Protein AF-A0A6I9MWB8-F1 (afdb_monomer)

Radius of gyration: 14.31 Å; Cα contacts (8 Å, |Δi|>4): 114; chains: 1; bounding box: 35×24×40 Å

InterPro domains:
  IPR008942 ENTH/VHS [G3DSA:1.25.40.90] (1-118)
  IPR008942 ENTH/VHS [SSF48464] (6-118)
  IPR013809 ENTH domain [PF01417] (17-118)
  IPR013809 ENTH domain [PS50942] (12-118)
  IPR013809 ENTH domain [SM00273] (18-118)

Secondary structure (DSSP, 8-state):
--HHHHHHHHHHHHTT--HHHHHHHHHT-SSSSPPPHHHHHHHHHHTTSHHHHHHHHHHHHHHHT-TT-HHHHHHHHHHHHHHHHHS-HHHHHHHHHTHHHHHHGGG---B-TTS-B-

Structure (mmCIF, N/CA/C/O backbone):
data_AF-A0A6I9MWB8-F1
#
_entry.id   AF-A0A6I9MWB8-F1
#
loop_
_atom_site.group_PDB
_atom_site.id
_atom_site.type_symbol
_atom_site.label_atom_id
_atom_site.label_alt_id
_atom_site.label_comp_id
_atom_site.label_asym_id
_atom_site.label_entity_id
_atom_site.label_seq_id
_atom_site.pdbx_PDB_ins_code
_atom_site.Cartn_x
_atom_site.Cartn_y
_atom_site.Cartn_z
_atom_site.occupancy
_atom_site.B_iso_or_equiv
_atom_site.auth_seq_id
_atom_site.auth_comp_id
_atom_site.auth_asym_id
_atom_site.auth_atom_id
_atom_site.pdbx_PDB_model_num
ATOM 1 N N . MET A 1 1 ? 17.019 14.849 11.791 1.00 54.00 1 MET A N 1
ATOM 2 C CA . MET A 1 1 ? 16.486 13.480 11.592 1.00 54.00 1 MET A CA 1
ATOM 3 C C . MET A 1 1 ? 15.901 12.997 12.908 1.00 54.00 1 MET A C 1
ATOM 5 O O . MET A 1 1 ? 16.543 13.184 13.934 1.00 54.00 1 MET A O 1
ATOM 9 N N . THR A 1 2 ? 14.685 12.451 12.921 1.00 70.56 2 THR A N 1
ATOM 10 C CA . THR A 1 2 ? 14.060 11.959 14.162 1.00 70.56 2 THR A CA 1
ATOM 11 C C . THR A 1 2 ? 14.627 10.584 14.551 1.00 70.56 2 THR A C 1
ATOM 13 O O . THR A 1 2 ? 15.087 9.826 13.696 1.00 70.56 2 THR A O 1
ATOM 16 N N . SER A 1 3 ? 14.568 10.220 15.837 1.00 77.81 3 SER A N 1
ATOM 17 C CA . SER A 1 3 ? 14.992 8.890 16.329 1.00 77.81 3 SER A CA 1
ATOM 18 C C . SER A 1 3 ? 14.256 7.731 15.625 1.00 77.81 3 SER A C 1
ATOM 20 O O . SER A 1 3 ? 14.835 6.671 15.377 1.00 77.81 3 SER A O 1
ATOM 22 N N . SER A 1 4 ? 12.997 7.946 15.214 1.00 78.56 4 SER A N 1
ATOM 23 C CA . SER A 1 4 ? 12.213 6.977 14.436 1.00 78.56 4 SER A CA 1
ATOM 24 C C . SER A 1 4 ? 12.787 6.727 13.035 1.00 78.56 4 SER A C 1
ATOM 26 O O . SER A 1 4 ? 12.832 5.573 12.602 1.00 78.56 4 SER A O 1
ATOM 28 N N . MET A 1 5 ? 13.276 7.766 12.346 1.00 81.06 5 MET A N 1
ATOM 29 C CA . MET A 1 5 ? 13.909 7.634 11.025 1.00 81.06 5 MET A CA 1
ATOM 30 C C . MET A 1 5 ? 15.199 6.810 11.103 1.00 81.06 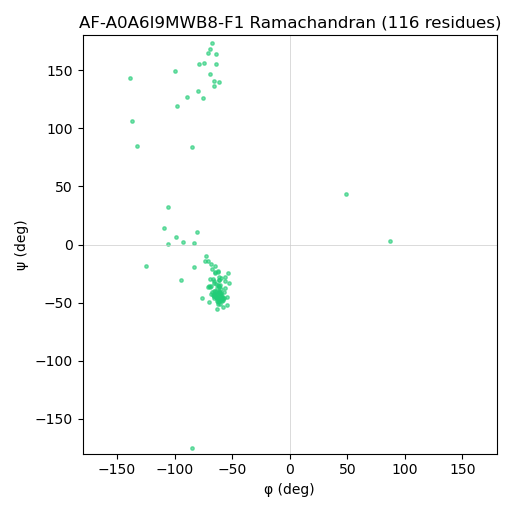5 MET A C 1
ATOM 32 O O . MET A 1 5 ? 15.378 5.889 10.311 1.00 81.06 5 MET A O 1
ATOM 36 N N . LEU A 1 6 ? 16.050 7.074 12.101 1.00 80.75 6 LEU A N 1
ATOM 37 C CA . LEU A 1 6 ? 17.297 6.328 12.325 1.00 80.75 6 LEU A CA 1
ATOM 38 C C . LEU A 1 6 ? 17.046 4.841 12.605 1.00 80.75 6 LEU A C 1
ATOM 40 O O . LEU A 1 6 ? 17.664 3.976 11.985 1.00 80.75 6 LEU A O 1
ATOM 44 N N . ARG A 1 7 ? 16.090 4.519 13.488 1.00 83.31 7 ARG A N 1
ATOM 45 C CA . ARG A 1 7 ? 15.700 3.121 13.753 1.00 83.31 7 ARG A CA 1
ATOM 46 C C . ARG A 1 7 ? 15.181 2.421 12.495 1.00 83.31 7 ARG A C 1
ATOM 48 O O . ARG A 1 7 ? 15.463 1.241 12.295 1.00 83.31 7 ARG A O 1
ATOM 55 N N . ARG A 1 8 ? 14.430 3.131 11.644 1.00 84.75 8 ARG A N 1
ATOM 56 C CA . ARG A 1 8 ? 13.934 2.594 10.369 1.00 84.75 8 ARG A CA 1
ATOM 57 C C . ARG A 1 8 ? 15.079 2.301 9.401 1.00 84.75 8 ARG A C 1
ATOM 59 O O . ARG A 1 8 ? 15.101 1.202 8.858 1.00 84.75 8 ARG A O 1
ATOM 66 N N . GLN A 1 9 ? 16.031 3.219 9.238 1.00 82.50 9 GLN A N 1
ATOM 67 C CA . GLN A 1 9 ? 17.205 3.013 8.381 1.00 82.50 9 GLN A CA 1
ATOM 68 C C . GLN A 1 9 ? 18.039 1.808 8.833 1.00 82.50 9 GLN A C 1
ATOM 70 O O . GLN A 1 9 ? 18.343 0.940 8.020 1.00 82.50 9 GLN A O 1
ATOM 75 N N . LEU A 1 10 ? 18.305 1.680 10.138 1.00 81.62 10 LEU A N 1
ATOM 76 C CA . LEU A 1 10 ? 18.984 0.505 10.698 1.00 81.62 10 LEU A CA 1
ATOM 77 C C . LEU A 1 10 ? 18.220 -0.793 10.413 1.00 81.62 10 LEU A C 1
ATOM 79 O O . LEU A 1 10 ? 18.808 -1.773 9.964 1.00 81.62 10 LEU A O 1
ATOM 83 N N . LYS A 1 11 ? 16.896 -0.801 10.621 1.00 79.00 11 LYS A N 1
ATOM 84 C CA . LYS A 1 11 ? 16.060 -1.971 10.318 1.00 79.00 11 LYS A CA 1
ATOM 85 C C . LYS A 1 11 ? 16.088 -2.320 8.831 1.00 79.00 11 LYS A C 1
ATOM 87 O O . LYS A 1 11 ? 16.036 -3.498 8.501 1.00 79.00 11 LYS A O 1
ATOM 92 N N . ASN A 1 12 ? 16.165 -1.326 7.950 1.00 80.50 12 ASN A N 1
ATOM 93 C CA . ASN A 1 12 ? 16.231 -1.572 6.516 1.00 80.50 12 ASN A CA 1
ATOM 94 C C . ASN A 1 12 ? 17.533 -2.268 6.113 1.00 80.50 12 ASN A C 1
ATOM 96 O O . ASN A 1 12 ? 17.477 -3.242 5.370 1.00 80.50 12 ASN A O 1
ATOM 100 N N . LEU A 1 13 ? 18.662 -1.827 6.673 1.00 77.12 13 LEU A N 1
ATOM 101 C CA . LEU A 1 13 ? 19.965 -2.456 6.456 1.00 77.12 13 LEU A CA 1
ATOM 102 C C . LEU A 1 13 ? 19.997 -3.890 6.992 1.00 77.12 13 LEU A C 1
ATOM 104 O O . LEU A 1 13 ? 20.411 -4.801 6.292 1.00 77.12 13 LEU A O 1
ATOM 108 N N . VAL A 1 14 ? 19.511 -4.111 8.216 1.00 77.75 14 VAL A N 1
ATOM 109 C CA . VAL A 1 14 ? 19.518 -5.447 8.839 1.00 77.75 14 VAL A CA 1
ATOM 110 C C . VAL A 1 14 ? 18.614 -6.435 8.096 1.00 77.75 14 VAL A C 1
ATOM 112 O O . VAL A 1 14 ? 18.909 -7.626 8.060 1.00 77.75 14 VAL A O 1
ATOM 115 N N . GLN A 1 15 ? 17.502 -5.964 7.527 1.00 78.19 15 GLN A N 1
ATOM 116 C CA . GLN A 1 15 ? 16.540 -6.821 6.827 1.00 78.19 15 GLN A CA 1
ATOM 117 C C . GLN A 1 15 ? 16.786 -6.929 5.316 1.00 78.19 15 GLN A C 1
ATOM 119 O O . GLN A 1 15 ? 16.007 -7.612 4.659 1.00 78.19 15 GLN A O 1
ATOM 124 N N . ASN A 1 16 ? 17.843 -6.300 4.781 1.00 87.62 16 ASN A N 1
ATOM 125 C CA . ASN A 1 16 ? 18.181 -6.293 3.352 1.00 87.62 16 ASN A CA 1
ATOM 126 C C . ASN A 1 16 ? 16.988 -5.948 2.443 1.00 87.62 16 ASN A C 1
ATOM 128 O O . ASN A 1 16 ? 16.775 -6.600 1.423 1.00 87.62 16 ASN A O 1
ATOM 132 N N . TYR A 1 17 ? 16.195 -4.939 2.824 1.00 88.38 17 TYR A N 1
ATOM 133 C CA . TYR A 1 17 ? 15.094 -4.485 1.972 1.00 88.38 17 TYR A CA 1
ATOM 134 C C . TYR A 1 17 ? 15.627 -3.875 0.676 1.00 88.38 17 TYR A C 1
ATOM 136 O O . TYR A 1 17 ? 16.611 -3.128 0.702 1.00 88.38 17 TYR A O 1
ATOM 144 N N . SER A 1 18 ? 14.938 -4.147 -0.432 1.00 94.06 18 SER A N 1
ATOM 145 C CA . SER A 1 18 ? 15.230 -3.510 -1.715 1.00 94.06 18 SER A CA 1
ATOM 146 C C . SER A 1 18 ? 14.976 -1.999 -1.657 1.00 94.06 18 SER A C 1
ATOM 148 O O . SER A 1 18 ? 14.282 -1.492 -0.769 1.00 94.06 18 SER A O 1
ATOM 150 N N . GLU A 1 19 ? 15.502 -1.251 -2.627 1.00 94.44 19 GLU A N 1
ATOM 151 C CA . GLU A 1 19 ? 15.234 0.188 -2.722 1.00 94.44 19 GLU A CA 1
ATOM 152 C C . GLU A 1 19 ? 13.726 0.483 -2.821 1.00 94.44 19 GLU A C 1
ATOM 154 O O . GLU A 1 19 ? 13.217 1.388 -2.152 1.00 94.44 19 GLU A O 1
ATOM 159 N N . ALA A 1 20 ? 12.997 -0.324 -3.596 1.00 97.19 20 ALA A N 1
ATOM 160 C CA . ALA A 1 20 ? 11.557 -0.190 -3.765 1.00 97.19 20 ALA A CA 1
ATOM 161 C C . ALA A 1 20 ? 10.816 -0.436 -2.438 1.00 97.19 20 ALA A C 1
ATOM 163 O O . ALA A 1 20 ? 9.971 0.366 -2.029 1.00 97.19 20 ALA A O 1
ATOM 164 N N . GLU A 1 21 ? 11.193 -1.485 -1.700 1.00 97.06 21 GLU A N 1
ATOM 165 C CA . GLU A 1 21 ? 10.644 -1.769 -0.371 1.00 97.06 21 GLU A CA 1
ATOM 166 C C . GLU A 1 21 ? 10.941 -0.647 0.632 1.00 97.06 21 GLU A C 1
ATOM 168 O O . GLU A 1 21 ? 10.071 -0.277 1.429 1.00 97.06 21 GLU A O 1
ATOM 173 N N . VAL A 1 22 ? 12.150 -0.077 0.602 1.00 96.88 22 VAL A N 1
ATOM 174 C CA . VAL A 1 22 ? 12.530 1.058 1.453 1.00 96.88 22 VAL A CA 1
ATOM 175 C C . VAL A 1 22 ? 11.657 2.275 1.154 1.00 96.88 22 VAL A C 1
ATOM 177 O O . VAL A 1 22 ? 11.078 2.831 2.092 1.00 96.88 22 VAL A O 1
ATOM 180 N N . LYS A 1 23 ? 11.486 2.643 -0.121 1.00 98.12 23 LYS A N 1
ATOM 181 C CA . LYS A 1 23 ? 10.651 3.783 -0.531 1.00 98.12 23 LYS A CA 1
ATOM 182 C C . LYS A 1 23 ? 9.195 3.617 -0.082 1.00 98.12 23 LYS A C 1
ATOM 184 O O . LYS A 1 23 ? 8.632 4.548 0.498 1.00 98.12 23 LYS A O 1
ATOM 189 N N . VAL A 1 24 ? 8.603 2.425 -0.226 1.00 98.25 24 VAL A N 1
ATOM 190 C CA . VAL A 1 24 ? 7.243 2.163 0.291 1.00 98.25 24 VAL A CA 1
ATOM 191 C C . VAL A 1 24 ? 7.200 2.293 1.811 1.00 98.25 24 VAL A C 1
ATOM 193 O O . VAL A 1 24 ? 6.318 2.954 2.353 1.00 98.25 24 VAL A O 1
ATOM 196 N N . ARG A 1 25 ? 8.170 1.717 2.533 1.00 97.25 25 ARG A N 1
ATOM 197 C CA . ARG A 1 25 ? 8.208 1.787 4.005 1.00 97.25 25 ARG A CA 1
ATOM 198 C C . ARG A 1 25 ? 8.324 3.213 4.532 1.00 97.25 25 ARG A C 1
ATOM 200 O O . ARG A 1 25 ? 7.852 3.465 5.645 1.00 97.25 25 ARG A O 1
ATOM 207 N N . GLU A 1 26 ? 8.973 4.096 3.782 1.00 96.69 26 GLU A N 1
ATOM 208 C CA . GLU A 1 26 ? 9.080 5.520 4.083 1.00 96.69 26 GLU A CA 1
ATOM 209 C C . GLU A 1 26 ? 7.787 6.275 3.773 1.00 96.69 26 GLU A C 1
ATOM 211 O O . GLU A 1 26 ? 7.320 7.019 4.634 1.00 96.69 26 GLU A O 1
ATOM 216 N N . ALA A 1 27 ? 7.177 6.039 2.609 1.00 98.12 27 ALA A N 1
ATOM 217 C CA . ALA A 1 27 ? 5.898 6.637 2.220 1.00 98.12 27 ALA A CA 1
ATOM 218 C C . ALA A 1 27 ? 4.750 6.232 3.170 1.00 98.12 27 ALA A C 1
ATOM 220 O O . ALA 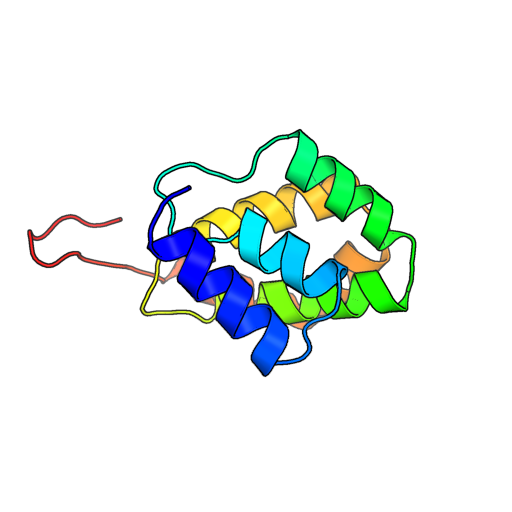A 1 27 ? 3.888 7.042 3.508 1.00 98.12 27 ALA A O 1
ATOM 221 N N . THR A 1 28 ? 4.770 4.995 3.672 1.00 98.12 28 THR A N 1
ATOM 222 C CA . THR A 1 28 ? 3.743 4.436 4.566 1.00 98.12 28 THR A CA 1
ATOM 223 C C . THR A 1 28 ? 4.230 4.327 6.016 1.00 98.12 28 THR A C 1
ATOM 225 O O . THR A 1 28 ? 3.909 3.365 6.721 1.00 98.12 28 THR A O 1
ATOM 228 N N . SER A 1 29 ? 5.091 5.242 6.466 1.00 96.25 29 SER A N 1
ATOM 229 C CA . SER A 1 29 ? 5.601 5.246 7.841 1.00 96.25 29 SER A CA 1
ATOM 230 C C . SER A 1 29 ? 4.518 5.606 8.868 1.00 96.25 29 SER A C 1
ATOM 232 O O . SER A 1 29 ? 3.470 6.142 8.517 1.00 96.25 29 SER A O 1
ATOM 234 N N . ASN A 1 30 ? 4.796 5.411 10.161 1.00 94.56 30 ASN A N 1
ATOM 235 C CA . ASN A 1 30 ? 3.918 5.874 11.244 1.00 94.56 30 ASN A CA 1
ATOM 236 C C . ASN A 1 30 ? 4.083 7.374 11.584 1.00 94.56 30 ASN A C 1
ATOM 238 O O . ASN A 1 30 ? 3.596 7.831 12.614 1.00 94.56 30 ASN A O 1
ATOM 242 N N . ASP A 1 31 ? 4.806 8.144 10.763 1.00 94.44 31 ASP A N 1
ATOM 243 C CA . ASP A 1 31 ? 4.951 9.589 10.973 1.00 94.44 31 ASP A CA 1
ATOM 244 C C . ASP A 1 31 ? 3.574 10.289 10.822 1.00 94.44 31 ASP A C 1
ATOM 246 O O . ASP A 1 31 ? 2.685 9.748 10.159 1.00 94.44 31 ASP A O 1
ATOM 250 N N . PRO A 1 32 ? 3.325 11.466 11.419 1.00 93.50 32 PRO A N 1
ATOM 251 C CA . PRO A 1 32 ? 1.973 12.028 11.449 1.00 93.50 32 PRO A CA 1
ATOM 252 C C . PRO A 1 32 ? 1.476 12.608 10.112 1.00 93.50 32 PRO A C 1
ATOM 254 O O . PRO A 1 32 ? 0.279 12.838 9.973 1.00 93.50 32 PRO A O 1
ATOM 257 N N . TRP A 1 33 ? 2.360 12.822 9.134 1.00 93.12 33 TRP A N 1
ATOM 258 C CA . TRP A 1 33 ? 2.047 13.358 7.800 1.00 93.12 33 TRP A CA 1
AT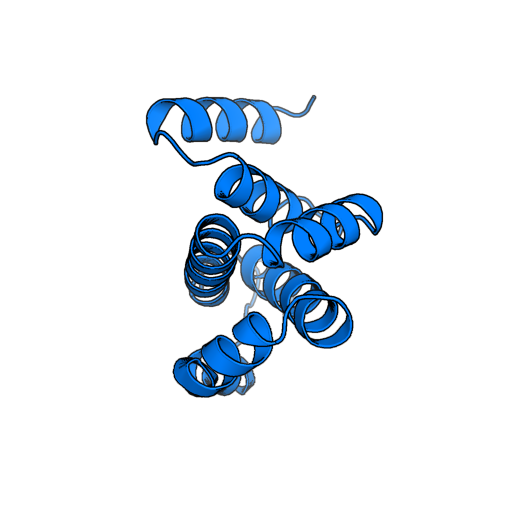OM 259 C C . TRP A 1 33 ? 1.941 12.256 6.737 1.00 93.12 33 TRP A C 1
ATOM 261 O O . TRP A 1 33 ? 2.623 11.238 6.835 1.00 93.12 33 TRP A O 1
ATOM 271 N N . GLY A 1 34 ? 1.111 12.455 5.711 1.00 93.44 34 GLY A N 1
ATOM 272 C CA . GLY A 1 34 ? 0.965 11.522 4.584 1.00 93.44 34 GLY A CA 1
ATOM 273 C C . GLY A 1 34 ? 2.207 11.426 3.678 1.00 93.44 34 GLY A C 1
ATOM 274 O O . GLY A 1 34 ? 3.162 12.186 3.868 1.00 93.44 34 GLY A O 1
ATOM 275 N N . PRO A 1 35 ? 2.214 10.496 2.704 1.00 97.44 35 PRO A N 1
ATOM 276 C CA . PRO A 1 35 ? 3.269 10.434 1.695 1.00 97.44 35 PRO A CA 1
ATOM 277 C C . PRO A 1 35 ? 3.295 11.724 0.866 1.00 97.44 35 PRO A C 1
ATOM 279 O O . PRO A 1 35 ? 2.246 12.272 0.525 1.00 97.44 35 PRO A O 1
ATOM 282 N N . SER A 1 36 ? 4.488 12.223 0.540 1.00 97.81 36 SER A N 1
ATOM 283 C CA . SER A 1 36 ? 4.610 13.405 -0.319 1.00 97.81 36 SER A CA 1
ATOM 284 C C . SER A 1 36 ? 4.303 13.064 -1.779 1.00 97.81 36 SER A C 1
ATOM 286 O O . SER A 1 36 ? 4.481 11.924 -2.213 1.00 97.81 36 SER A O 1
ATOM 288 N N . SER A 1 37 ? 3.902 14.063 -2.572 1.00 97.56 37 SER A N 1
ATOM 289 C CA . SER A 1 37 ? 3.671 13.880 -4.012 1.00 97.56 37 SER A CA 1
ATOM 290 C C . SER A 1 37 ? 4.903 13.325 -4.727 1.00 97.56 37 SER A C 1
ATOM 292 O O . SER A 1 37 ? 4.766 12.461 -5.582 1.00 97.56 37 SER A O 1
ATOM 294 N N . THR A 1 38 ? 6.104 13.758 -4.330 1.00 98.25 38 THR A N 1
ATOM 295 C CA . THR A 1 38 ? 7.368 13.231 -4.864 1.00 98.25 38 THR A CA 1
ATOM 296 C C . THR A 1 38 ? 7.554 11.752 -4.534 1.00 98.25 38 THR A C 1
ATOM 298 O O . THR A 1 38 ? 7.877 10.978 -5.421 1.00 98.25 38 THR A O 1
ATOM 301 N N . GLN A 1 39 ? 7.290 11.326 -3.292 1.00 98.19 39 GLN A N 1
ATOM 302 C CA . GLN A 1 39 ? 7.390 9.906 -2.930 1.00 98.19 39 GLN A CA 1
ATOM 303 C C . GLN A 1 39 ? 6.418 9.037 -3.735 1.00 98.19 39 GLN A C 1
ATOM 305 O O . GLN A 1 39 ? 6.779 7.937 -4.148 1.00 98.19 39 GLN A O 1
ATOM 310 N N . MET A 1 40 ? 5.189 9.515 -3.943 1.00 98.69 40 MET A N 1
ATOM 311 C CA . MET A 1 40 ? 4.189 8.787 -4.725 1.00 98.69 40 MET A CA 1
ATOM 312 C C . MET A 1 40 ? 4.558 8.726 -6.212 1.00 98.69 40 MET A C 1
ATOM 314 O O . MET A 1 40 ? 4.448 7.658 -6.806 1.00 98.69 40 MET A O 1
ATOM 318 N N . ALA A 1 41 ? 5.045 9.831 -6.786 1.00 98.62 41 ALA A N 1
ATOM 319 C CA . ALA A 1 41 ? 5.510 9.885 -8.171 1.00 98.62 41 ALA A CA 1
ATOM 320 C C . ALA A 1 41 ? 6.703 8.943 -8.406 1.00 98.62 41 ALA A C 1
ATOM 322 O O . ALA A 1 41 ? 6.633 8.090 -9.285 1.00 98.62 41 ALA A O 1
ATOM 323 N N . ASP A 1 42 ? 7.729 9.000 -7.550 1.00 98.50 42 ASP A N 1
A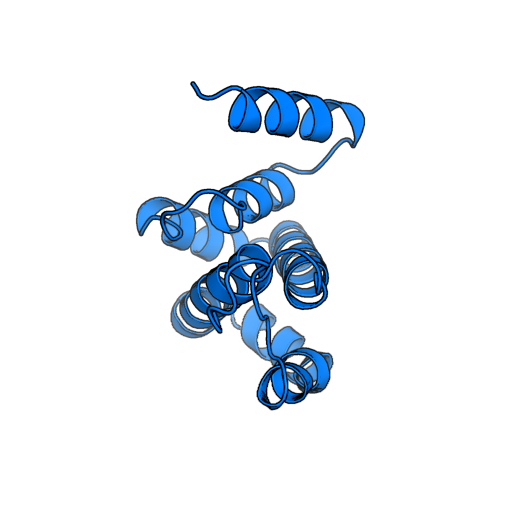TOM 324 C CA . ASP A 1 42 ? 8.883 8.093 -7.609 1.00 98.50 42 ASP A CA 1
ATOM 325 C C . ASP A 1 42 ? 8.454 6.617 -7.582 1.00 98.50 42 ASP A C 1
ATOM 327 O O . ASP A 1 42 ? 8.963 5.786 -8.333 1.00 98.50 42 ASP A O 1
ATOM 331 N N . LEU A 1 43 ? 7.525 6.263 -6.685 1.00 98.75 43 LEU A N 1
ATOM 332 C CA . LEU A 1 43 ? 7.018 4.895 -6.576 1.00 98.75 43 LEU A CA 1
ATOM 333 C C . LEU A 1 43 ? 6.183 4.493 -7.792 1.00 98.75 43 LEU A C 1
ATOM 335 O O . LEU A 1 43 ? 6.270 3.344 -8.213 1.00 98.75 43 LEU A O 1
ATOM 339 N N . SER A 1 44 ? 5.414 5.423 -8.361 1.00 98.75 44 SER A N 1
ATOM 340 C CA . SER A 1 44 ? 4.667 5.221 -9.603 1.00 98.75 44 SER A CA 1
ATOM 341 C C . SER A 1 44 ? 5.601 4.873 -10.754 1.00 98.75 44 SER A C 1
ATOM 343 O O . SER A 1 44 ? 5.386 3.862 -11.421 1.00 98.75 44 SER A O 1
ATOM 345 N N . ASP A 1 45 ? 6.682 5.628 -10.929 1.00 98.56 45 ASP A N 1
ATOM 346 C CA . ASP A 1 45 ? 7.677 5.364 -11.972 1.00 98.56 45 ASP A CA 1
ATOM 347 C C . ASP A 1 45 ? 8.369 4.006 -11.767 1.00 98.56 45 ASP A C 1
ATOM 349 O O . ASP A 1 45 ? 8.597 3.253 -12.717 1.00 98.56 45 ASP A O 1
ATOM 353 N N . LEU A 1 46 ? 8.629 3.619 -10.515 1.00 98.44 46 LEU A N 1
ATOM 354 C CA . LEU A 1 46 ? 9.205 2.308 -10.206 1.00 98.44 46 LEU A CA 1
ATOM 355 C C . LEU A 1 46 ? 8.281 1.133 -10.558 1.00 98.44 46 LEU A C 1
ATOM 357 O O . LEU A 1 46 ? 8.782 0.037 -10.817 1.00 98.44 46 LEU A O 1
ATOM 361 N N . THR A 1 47 ? 6.959 1.326 -10.626 1.00 98.69 47 THR A N 1
ATOM 362 C CA . THR A 1 47 ? 6.032 0.239 -10.998 1.00 98.69 47 THR A CA 1
ATOM 363 C C . THR A 1 47 ? 6.215 -0.260 -12.438 1.00 98.69 47 THR A C 1
ATOM 365 O O . THR A 1 47 ? 5.846 -1.395 -12.751 1.00 98.69 47 THR A O 1
ATOM 368 N N . TYR A 1 48 ? 6.865 0.512 -13.314 1.00 98.06 48 TYR A N 1
ATOM 369 C CA . TYR A 1 48 ? 7.204 0.070 -14.673 1.00 98.06 48 TYR A CA 1
ATOM 370 C C . TYR A 1 48 ? 8.320 -0.994 -14.701 1.00 98.06 48 TYR A C 1
ATOM 372 O O . TYR A 1 48 ? 8.487 -1.707 -15.692 1.00 98.06 48 TYR A O 1
ATOM 380 N N . ASN A 1 49 ? 9.049 -1.190 -13.598 1.00 98.19 49 ASN A N 1
ATOM 381 C CA . ASN A 1 49 ? 9.924 -2.345 -13.422 1.00 98.19 49 ASN A CA 1
ATOM 382 C C . ASN A 1 49 ? 9.148 -3.515 -12.789 1.00 98.19 49 ASN A C 1
ATOM 384 O O . ASN A 1 4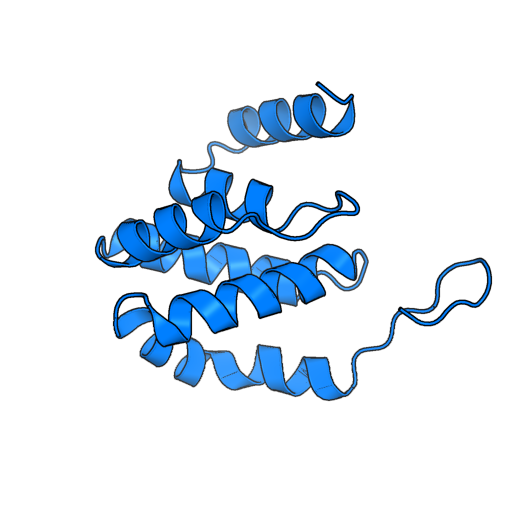9 ? 8.553 -3.372 -11.725 1.00 98.19 49 ASN A O 1
ATOM 388 N N . VAL A 1 50 ? 9.183 -4.699 -13.417 1.00 97.25 50 VAL A N 1
ATOM 389 C CA . VAL A 1 50 ? 8.417 -5.885 -12.967 1.00 97.25 50 VAL A CA 1
ATOM 390 C C . VAL A 1 50 ? 8.746 -6.276 -11.527 1.00 97.25 50 VAL A C 1
ATOM 392 O O . VAL A 1 50 ? 7.845 -6.552 -10.735 1.00 97.25 50 VAL A O 1
ATOM 395 N N . VAL A 1 51 ? 10.036 -6.318 -11.193 1.00 97.81 51 VAL A N 1
ATOM 396 C CA . VAL A 1 51 ? 10.510 -6.773 -9.884 1.00 97.81 51 VAL A CA 1
ATOM 397 C C . VAL A 1 51 ? 10.130 -5.747 -8.822 1.00 97.81 51 VAL A C 1
ATOM 399 O O . VAL A 1 51 ? 9.480 -6.104 -7.842 1.00 97.81 51 VAL A O 1
ATOM 402 N N . ALA A 1 52 ? 10.422 -4.468 -9.071 1.00 98.00 52 ALA A N 1
ATOM 403 C CA . ALA A 1 52 ? 10.072 -3.390 -8.152 1.00 98.00 52 ALA A CA 1
ATOM 404 C C . ALA A 1 52 ? 8.553 -3.283 -7.943 1.00 98.00 52 ALA A C 1
ATOM 406 O O . ALA A 1 52 ? 8.108 -3.116 -6.813 1.00 98.00 52 ALA A O 1
ATOM 407 N N . CYS A 1 53 ? 7.737 -3.448 -8.991 1.00 98.56 53 CYS A N 1
ATOM 408 C CA . CYS A 1 53 ? 6.279 -3.463 -8.866 1.00 98.56 53 CYS A CA 1
ATOM 409 C C . CYS A 1 53 ? 5.809 -4.563 -7.904 1.00 98.56 53 CYS A C 1
ATOM 411 O O . CYS A 1 53 ? 5.024 -4.295 -6.996 1.00 98.56 53 CYS A O 1
ATOM 413 N N . ASN A 1 54 ? 6.315 -5.791 -8.058 1.00 98.12 54 ASN A N 1
ATOM 414 C CA . ASN A 1 54 ? 5.969 -6.905 -7.170 1.00 98.12 54 ASN A CA 1
ATOM 415 C C . ASN A 1 54 ? 6.375 -6.634 -5.715 1.00 98.12 54 ASN A C 1
ATOM 417 O O . ASN A 1 54 ? 5.615 -6.929 -4.790 1.00 98.12 54 ASN A O 1
ATOM 421 N N . GLU A 1 55 ? 7.555 -6.057 -5.504 1.00 98.31 55 GLU A N 1
ATOM 422 C CA . GLU A 1 55 ? 8.057 -5.683 -4.180 1.00 98.31 55 GLU A CA 1
ATOM 423 C C . GLU A 1 55 ? 7.214 -4.570 -3.536 1.00 98.31 55 GLU A C 1
ATOM 425 O O . GLU A 1 55 ? 6.816 -4.690 -2.372 1.00 98.31 55 GLU A O 1
ATOM 430 N N . ILE A 1 56 ? 6.868 -3.530 -4.306 1.00 98.69 56 ILE A N 1
ATOM 431 C CA . ILE A 1 56 ? 6.019 -2.412 -3.871 1.00 98.69 56 ILE A CA 1
ATOM 432 C C . ILE A 1 56 ? 4.662 -2.931 -3.404 1.00 98.69 56 ILE A C 1
ATOM 434 O O . ILE A 1 56 ? 4.249 -2.671 -2.270 1.00 98.69 56 ILE A O 1
ATOM 438 N N . MET A 1 57 ? 3.990 -3.708 -4.254 1.00 98.56 57 MET A N 1
ATOM 439 C CA . MET A 1 57 ? 2.666 -4.246 -3.955 1.00 98.56 57 MET A CA 1
ATOM 440 C C . MET A 1 57 ? 2.713 -5.215 -2.769 1.00 98.56 57 MET A C 1
ATOM 442 O O . MET A 1 57 ? 1.884 -5.125 -1.865 1.00 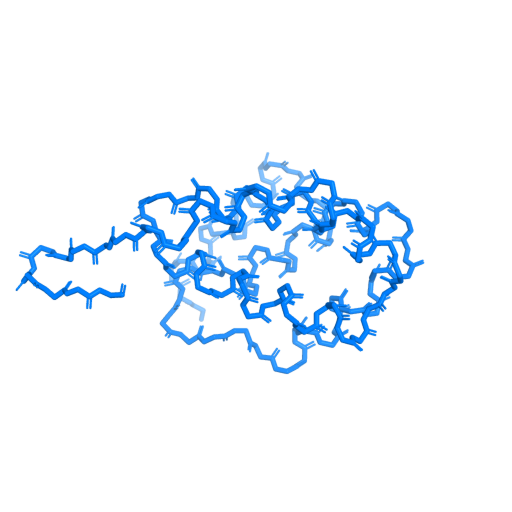98.56 57 MET A O 1
ATOM 446 N N . THR A 1 58 ? 3.735 -6.075 -2.687 1.00 98.19 58 THR A N 1
ATOM 447 C CA . THR A 1 58 ? 3.922 -6.986 -1.545 1.00 98.19 58 THR A CA 1
ATOM 448 C C . THR A 1 58 ? 4.088 -6.227 -0.228 1.00 98.19 58 THR A C 1
ATOM 450 O O . THR A 1 58 ? 3.511 -6.616 0.794 1.00 98.19 58 THR A O 1
ATOM 453 N N . MET A 1 59 ? 4.845 -5.127 -0.225 1.00 98.44 59 MET A N 1
ATOM 454 C CA . MET A 1 59 ? 5.001 -4.287 0.960 1.00 98.44 59 MET A CA 1
ATOM 455 C C . MET A 1 59 ? 3.693 -3.567 1.325 1.00 98.44 59 MET A C 1
ATOM 457 O O . MET A 1 59 ? 3.335 -3.539 2.505 1.00 98.44 59 MET A O 1
ATOM 461 N N . LEU A 1 60 ? 2.946 -3.051 0.342 1.00 98.50 60 LEU A N 1
ATOM 462 C CA . LEU A 1 60 ? 1.622 -2.455 0.560 1.00 98.50 60 LEU A CA 1
ATOM 463 C C . LEU A 1 60 ? 0.657 -3.449 1.214 1.00 98.50 60 LEU A C 1
ATOM 465 O O . LEU A 1 60 ? 0.032 -3.119 2.220 1.00 98.50 60 LEU A O 1
ATOM 469 N N . TRP A 1 61 ? 0.597 -4.695 0.736 1.00 98.38 61 TRP A N 1
ATOM 470 C CA . TRP A 1 61 ? -0.257 -5.726 1.338 1.00 98.38 61 TRP A CA 1
ATOM 471 C C . TRP A 1 61 ? 0.108 -6.033 2.788 1.00 98.38 61 TRP A C 1
ATOM 473 O O . TRP A 1 61 ? -0.781 -6.260 3.609 1.00 98.38 61 TRP A O 1
ATOM 483 N N . ARG A 1 62 ? 1.402 -6.016 3.130 1.00 97.56 62 ARG A N 1
ATOM 484 C CA . ARG A 1 62 ? 1.852 -6.164 4.523 1.00 97.56 62 ARG A CA 1
ATOM 485 C C . ARG A 1 62 ? 1.393 -4.989 5.384 1.00 97.56 62 ARG A C 1
ATOM 487 O O . ARG A 1 62 ? 0.945 -5.204 6.504 1.00 97.56 62 ARG A O 1
ATOM 494 N N . ARG A 1 63 ? 1.483 -3.760 4.870 1.00 98.06 63 ARG A N 1
ATOM 495 C CA . ARG A 1 63 ? 1.080 -2.540 5.588 1.00 98.06 63 ARG A CA 1
ATOM 496 C C . ARG A 1 63 ? -0.430 -2.418 5.768 1.00 98.06 63 ARG A C 1
ATOM 498 O O . ARG A 1 63 ? -0.867 -1.966 6.819 1.00 98.06 63 ARG A O 1
ATOM 505 N N . LEU A 1 64 ? -1.212 -2.866 4.790 1.00 98.12 64 LEU A N 1
ATOM 506 C CA . LEU A 1 64 ? -2.676 -2.903 4.861 1.00 98.12 64 LEU A CA 1
ATOM 507 C C . LEU A 1 64 ? -3.202 -3.934 5.872 1.00 98.12 64 LEU A C 1
ATOM 509 O O . LEU A 1 64 ? -4.352 -3.848 6.279 1.00 98.12 64 LEU A O 1
ATOM 513 N N . LYS A 1 65 ? -2.364 -4.886 6.298 1.00 97.19 65 LYS A N 1
ATOM 514 C CA . LYS A 1 65 ? -2.679 -5.879 7.337 1.00 97.19 65 LYS A CA 1
ATOM 515 C C . LYS A 1 65 ? -2.120 -5.510 8.721 1.00 97.19 65 LYS A C 1
ATOM 517 O O . LYS A 1 65 ? -2.173 -6.337 9.626 1.00 97.19 65 LYS A O 1
ATOM 522 N N . ASP A 1 66 ? -1.548 -4.314 8.893 1.00 95.81 66 ASP A N 1
ATOM 523 C CA . ASP A 1 66 ? -0.974 -3.863 10.168 1.00 95.81 66 ASP A CA 1
ATOM 524 C C . ASP A 1 66 ? -2.052 -3.251 11.074 1.00 95.81 66 ASP A C 1
ATOM 526 O O . ASP A 1 66 ? -2.243 -2.036 11.129 1.00 95.81 66 ASP A O 1
ATOM 530 N N . ASP A 1 67 ? -2.755 -4.120 11.795 1.00 92.25 67 ASP A N 1
ATOM 531 C CA . ASP A 1 67 ? -3.852 -3.778 12.705 1.00 92.25 67 ASP A CA 1
ATOM 532 C C . ASP A 1 67 ? -3.435 -2.886 13.888 1.00 92.25 67 ASP A C 1
ATOM 534 O O . ASP A 1 67 ? -4.263 -2.158 14.438 1.00 92.25 67 ASP A O 1
ATOM 538 N N . LYS A 1 68 ? -2.147 -2.884 14.248 1.00 92.38 68 LYS A N 1
ATOM 539 C CA . LYS A 1 68 ? -1.590 -2.100 15.364 1.00 92.38 68 LYS A CA 1
ATOM 540 C C . LYS A 1 68 ? -1.279 -0.653 15.002 1.00 92.38 68 LYS A C 1
ATOM 542 O O . LYS A 1 68 ? -1.082 0.158 15.905 1.00 92.38 68 LYS A O 1
ATOM 547 N N . ASN A 1 69 ? -1.156 -0.336 13.715 1.00 95.00 69 ASN A N 1
ATOM 548 C CA . ASN A 1 69 ? -0.698 0.969 13.252 1.00 95.00 69 ASN A CA 1
ATOM 549 C C . ASN A 1 69 ? -1.620 1.494 12.148 1.00 95.00 69 ASN A C 1
ATOM 551 O O . ASN A 1 69 ? -1.305 1.388 10.962 1.00 95.00 69 ASN A O 1
ATOM 555 N N . TRP A 1 70 ? -2.720 2.141 12.535 1.00 96.50 70 TRP A N 1
ATOM 556 C CA . TRP A 1 70 ? -3.716 2.675 11.597 1.00 96.50 70 TRP A CA 1
ATOM 557 C C . TRP A 1 70 ? -3.112 3.582 10.509 1.00 96.50 70 TRP A C 1
ATOM 559 O O . TRP A 1 70 ? -3.540 3.549 9.357 1.00 96.50 70 TRP A O 1
ATOM 569 N N . ARG A 1 71 ? -2.047 4.340 10.821 1.00 97.62 71 ARG A N 1
ATOM 570 C CA . ARG A 1 71 ? -1.360 5.199 9.837 1.00 97.62 71 ARG A CA 1
ATOM 571 C C . ARG A 1 71 ? -0.681 4.402 8.729 1.00 97.62 71 ARG A C 1
ATOM 573 O O . ARG A 1 71 ? -0.588 4.899 7.610 1.00 97.62 71 ARG A O 1
ATOM 580 N N . HIS A 1 72 ? -0.204 3.188 9.013 1.00 98.06 72 HIS A N 1
ATOM 581 C CA . HIS A 1 72 ? 0.321 2.310 7.970 1.00 98.06 72 HIS A CA 1
ATOM 582 C C . HIS A 1 72 ? -0.784 1.944 6.982 1.00 98.06 72 HIS A C 1
ATOM 584 O O . HIS A 1 72 ? -0.557 2.053 5.780 1.00 98.06 72 HIS A O 1
ATOM 590 N N . ILE A 1 73 ? -1.973 1.588 7.474 1.00 98.06 73 ILE A N 1
ATOM 591 C CA . ILE A 1 73 ? -3.135 1.261 6.640 1.00 98.06 73 ILE A CA 1
ATOM 592 C C . ILE A 1 73 ? -3.566 2.491 5.835 1.00 98.06 73 ILE A C 1
ATOM 594 O O . ILE A 1 73 ? -3.561 2.444 4.606 1.00 98.06 73 ILE A O 1
ATOM 598 N N . HIS A 1 74 ? -3.848 3.610 6.509 1.00 98.00 74 HIS A N 1
ATOM 599 C CA . HIS A 1 74 ? -4.331 4.842 5.881 1.00 98.00 74 HIS A CA 1
ATOM 600 C C . HIS A 1 74 ? -3.405 5.321 4.754 1.00 98.00 74 HIS A C 1
ATOM 602 O O . HIS A 1 74 ? -3.839 5.493 3.618 1.00 98.00 74 HIS A O 1
ATOM 608 N N . LYS A 1 75 ? -2.100 5.449 5.027 1.00 98.62 75 LYS A N 1
ATOM 609 C CA . LYS A 1 75 ? -1.134 5.901 4.014 1.00 98.62 75 LYS A CA 1
ATOM 610 C C . LYS A 1 75 ? -0.912 4.887 2.898 1.00 98.62 75 LYS A C 1
ATOM 612 O O . LYS A 1 75 ? -0.596 5.285 1.781 1.00 98.62 75 LYS A O 1
ATOM 617 N N . SER A 1 76 ? -1.057 3.592 3.183 1.00 98.62 76 SER A N 1
ATOM 618 C CA . SER A 1 76 ? -0.973 2.562 2.142 1.00 98.62 76 SER A CA 1
ATOM 619 C C . SER A 1 76 ? -2.164 2.630 1.198 1.00 98.62 76 SER A C 1
ATOM 621 O O . SER A 1 76 ? -1.969 2.457 0.003 1.00 98.62 76 SER A O 1
ATOM 623 N N . LEU A 1 77 ? -3.367 2.935 1.700 1.00 98.38 77 LEU A N 1
ATOM 624 C CA . LEU A 1 77 ? -4.535 3.185 0.852 1.00 98.38 77 LEU A CA 1
ATOM 625 C C . LEU A 1 77 ? -4.340 4.435 -0.014 1.00 98.38 77 LEU A C 1
ATOM 627 O O . LEU A 1 77 ? -4.603 4.370 -1.210 1.00 98.38 77 LEU A O 1
ATOM 631 N N . THR A 1 78 ? -3.805 5.527 0.546 1.00 98.56 78 THR A N 1
ATOM 632 C CA . THR A 1 78 ? -3.468 6.738 -0.228 1.00 98.56 78 THR A CA 1
ATOM 633 C C . THR A 1 78 ? -2.474 6.441 -1.351 1.00 98.56 78 THR A C 1
ATOM 635 O O . THR A 1 78 ? -2.690 6.832 -2.496 1.00 98.56 78 THR A O 1
ATOM 638 N N . LEU A 1 79 ? -1.388 5.727 -1.040 1.00 98.75 79 LEU A N 1
ATOM 639 C CA . LEU A 1 79 ? -0.387 5.360 -2.037 1.00 98.75 79 LEU A CA 1
ATOM 640 C C . LEU A 1 79 ? -0.971 4.401 -3.086 1.00 98.75 79 LEU A C 1
ATOM 642 O O . LEU A 1 79 ? -0.765 4.612 -4.274 1.00 98.75 79 LEU A O 1
ATOM 646 N N . LEU A 1 80 ? -1.733 3.386 -2.674 1.00 98.62 80 LEU A N 1
ATOM 647 C CA . LEU A 1 80 ? -2.373 2.439 -3.589 1.00 98.62 80 LEU A CA 1
ATOM 648 C C . LEU A 1 80 ? -3.349 3.138 -4.546 1.00 98.62 80 LEU A C 1
ATOM 650 O O . LEU A 1 80 ? -3.341 2.841 -5.736 1.00 98.62 80 LEU A O 1
ATOM 654 N N . GLU A 1 81 ? -4.152 4.087 -4.058 1.00 98.56 81 GLU A N 1
ATOM 655 C CA . GLU A 1 81 ? -5.035 4.902 -4.899 1.00 98.56 81 GLU A CA 1
ATOM 656 C C . GLU A 1 81 ? -4.248 5.685 -5.956 1.00 98.56 81 GLU A C 1
ATOM 658 O O . GLU A 1 81 ? -4.655 5.727 -7.117 1.00 98.56 81 GLU A O 1
ATOM 663 N N . TYR A 1 82 ? -3.126 6.296 -5.567 1.00 98.81 82 TYR A N 1
ATOM 664 C CA . TYR A 1 82 ? -2.266 7.020 -6.497 1.00 98.81 82 TYR A CA 1
ATOM 665 C C . TYR A 1 82 ? -1.698 6.082 -7.568 1.00 98.81 82 TYR A C 1
ATOM 667 O O . TYR A 1 82 ? -1.880 6.327 -8.759 1.00 98.81 82 TYR A O 1
ATOM 675 N N . LEU A 1 83 ? -1.097 4.961 -7.154 1.00 98.75 83 LEU A N 1
ATOM 676 C CA . LEU A 1 83 ? -0.501 3.982 -8.066 1.00 98.75 83 LEU A CA 1
ATOM 677 C C . LEU A 1 83 ? -1.526 3.381 -9.036 1.00 98.75 83 LEU A C 1
ATOM 679 O O . LEU A 1 83 ? -1.196 3.148 -10.191 1.00 98.75 83 LEU A O 1
ATOM 683 N N . LEU A 1 84 ? -2.775 3.176 -8.609 1.00 98.62 84 LEU A N 1
ATOM 684 C CA . LEU A 1 84 ? -3.852 2.715 -9.494 1.00 98.62 84 LEU A CA 1
ATOM 685 C C . LEU A 1 84 ? -4.215 3.730 -10.590 1.00 98.62 84 LEU A C 1
ATOM 687 O O . LEU A 1 84 ? -4.789 3.338 -11.602 1.00 98.62 84 LEU A O 1
ATOM 691 N N . LYS A 1 85 ? -3.929 5.021 -10.383 1.00 98.56 85 LYS A N 1
ATOM 692 C CA . LYS A 1 85 ? -4.225 6.096 -11.342 1.00 98.56 85 LYS A CA 1
ATOM 693 C C . LYS A 1 85 ? -3.049 6.419 -12.259 1.00 98.56 85 LYS A C 1
ATOM 695 O O . LYS A 1 85 ? -3.281 6.897 -13.365 1.00 98.56 85 LYS A O 1
ATOM 700 N N . THR A 1 86 ? -1.816 6.239 -11.788 1.00 98.50 86 THR A N 1
ATOM 701 C CA . THR A 1 86 ? -0.614 6.758 -12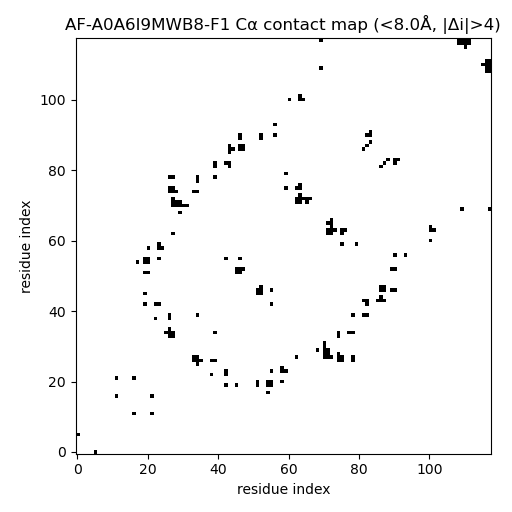.467 1.00 98.50 86 THR A CA 1
ATOM 702 C C . THR A 1 86 ? 0.443 5.700 -12.774 1.00 98.50 86 THR A C 1
ATOM 704 O O . THR A 1 86 ? 1.345 5.958 -13.571 1.00 98.50 86 THR A O 1
ATOM 707 N N . GLY A 1 87 ? 0.377 4.549 -12.106 1.00 98.12 87 GLY A N 1
ATOM 708 C CA . GLY A 1 87 ? 1.344 3.470 -12.242 1.00 98.12 87 GLY A CA 1
ATOM 709 C C . GLY A 1 87 ? 1.034 2.537 -13.407 1.00 98.12 87 GLY A C 1
ATOM 710 O O . GLY A 1 87 ? 0.108 2.745 -14.188 1.00 98.12 87 GLY A O 1
ATOM 711 N N . ASP A 1 88 ? 1.828 1.480 -13.496 1.00 98.50 88 ASP A N 1
ATOM 712 C CA . ASP A 1 88 ? 1.676 0.421 -14.485 1.00 98.50 88 ASP A CA 1
ATOM 713 C C . ASP A 1 88 ? 0.413 -0.436 -14.243 1.00 98.50 88 ASP A C 1
ATOM 715 O O . ASP A 1 88 ? 0.041 -0.719 -13.100 1.00 98.50 88 ASP A O 1
ATOM 719 N N . ASP A 1 89 ? -0.210 -0.933 -15.318 1.00 98.19 89 ASP A N 1
ATOM 720 C CA . ASP A 1 89 ? -1.425 -1.767 -15.284 1.00 98.19 89 ASP A CA 1
ATOM 721 C C . ASP A 1 89 ? -1.319 -3.007 -14.375 1.00 98.19 89 ASP A C 1
ATOM 723 O O . ASP A 1 89 ? -2.326 -3.508 -13.860 1.00 98.19 89 ASP A O 1
ATOM 727 N N . ARG A 1 90 ? -0.107 -3.511 -14.113 1.00 97.94 90 ARG A N 1
ATOM 728 C CA . ARG A 1 90 ? 0.130 -4.609 -13.160 1.00 97.94 90 ARG A CA 1
ATOM 729 C C . ARG A 1 90 ? -0.328 -4.269 -11.744 1.00 97.94 90 ARG A C 1
ATOM 731 O O . ARG A 1 90 ? -0.742 -5.181 -11.028 1.00 97.94 90 ARG A O 1
ATOM 738 N N . VAL A 1 91 ? -0.320 -2.994 -11.349 1.00 98.56 91 VAL A N 1
ATOM 739 C CA . VAL A 1 91 ? -0.881 -2.539 -10.065 1.00 98.56 91 VAL A CA 1
ATOM 740 C C . VAL A 1 91 ? -2.367 -2.892 -9.993 1.00 98.56 91 VAL A C 1
ATOM 742 O O . VAL A 1 91 ? -2.823 -3.472 -9.004 1.00 98.56 91 VAL A O 1
ATOM 745 N N . LEU A 1 92 ? -3.120 -2.616 -11.063 1.00 98.25 92 LEU A N 1
ATOM 746 C CA . LEU A 1 92 ? -4.543 -2.944 -11.155 1.00 98.25 92 LEU A CA 1
ATOM 747 C C . LEU A 1 92 ? -4.778 -4.458 -11.134 1.00 98.25 92 LEU A C 1
ATOM 749 O O . LEU A 1 92 ? -5.701 -4.919 -10.460 1.00 98.25 92 LEU A O 1
ATOM 753 N N . LEU A 1 93 ? -3.961 -5.233 -11.852 1.00 98.06 93 LEU A N 1
ATOM 754 C CA . LEU A 1 93 ? -4.071 -6.696 -11.861 1.00 98.06 93 LEU A CA 1
ATOM 755 C C . LEU A 1 93 ? -3.874 -7.273 -10.455 1.00 98.06 93 LEU A C 1
ATOM 757 O O . LEU A 1 93 ? -4.753 -7.965 -9.944 1.00 98.06 93 LEU A O 1
ATOM 761 N N . GLN A 1 94 ? -2.789 -6.896 -9.777 1.00 98.25 94 GLN A N 1
ATOM 762 C CA . GLN A 1 94 ? -2.521 -7.373 -8.420 1.00 98.25 94 GLN A CA 1
ATOM 763 C C . GLN A 1 94 ? -3.570 -6.904 -7.412 1.00 98.25 94 GLN A C 1
ATOM 765 O O . GLN A 1 94 ? -3.893 -7.637 -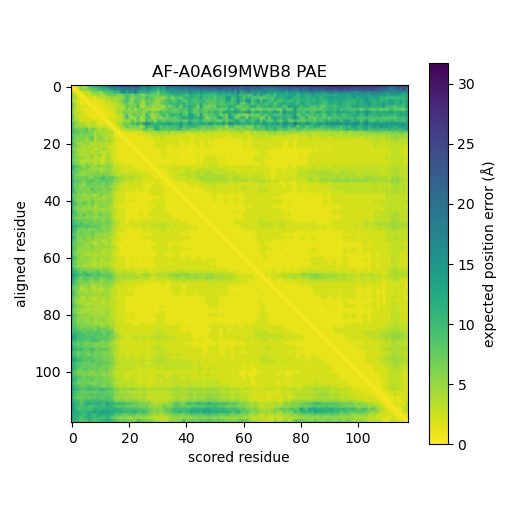6.476 1.00 98.25 94 GLN A O 1
ATOM 770 N N . MET A 1 95 ? -4.124 -5.704 -7.593 1.00 97.81 95 MET A N 1
ATOM 771 C CA . MET A 1 95 ? -5.216 -5.209 -6.760 1.00 97.81 95 MET A CA 1
ATOM 772 C C . MET A 1 95 ? -6.490 -6.043 -6.934 1.00 97.81 95 MET A C 1
ATOM 774 O O . MET A 1 95 ? -7.150 -6.349 -5.944 1.00 97.81 95 MET A O 1
ATOM 778 N N . LYS A 1 96 ? -6.830 -6.463 -8.159 1.00 97.75 96 LYS A N 1
ATOM 779 C CA . LYS A 1 96 ? -7.974 -7.362 -8.391 1.00 97.75 96 LYS A CA 1
ATOM 780 C C . LYS A 1 96 ? -7.787 -8.699 -7.674 1.00 97.75 96 LYS A C 1
ATOM 782 O O . LYS A 1 96 ? -8.716 -9.146 -7.004 1.00 97.75 96 LYS A O 1
ATOM 787 N N . ASP A 1 97 ? -6.586 -9.270 -7.732 1.00 97.31 97 ASP A N 1
ATOM 788 C CA . ASP A 1 97 ? -6.266 -10.538 -7.063 1.00 97.31 97 ASP A CA 1
ATOM 789 C C . ASP A 1 97 ? -6.305 -10.423 -5.528 1.00 97.31 97 ASP A C 1
ATOM 791 O O . ASP A 1 97 ? -6.645 -11.374 -4.825 1.00 97.31 97 ASP A O 1
ATOM 795 N N . ASN A 1 98 ? -6.001 -9.237 -4.993 1.00 97.69 98 ASN A N 1
ATOM 796 C CA . ASN A 1 98 ? -5.894 -8.977 -3.555 1.00 97.69 98 ASN A CA 1
ATOM 797 C C . ASN A 1 98 ? -7.033 -8.111 -2.992 1.00 97.69 98 ASN A C 1
ATOM 799 O O . ASN A 1 98 ? -6.959 -7.642 -1.853 1.00 97.69 98 ASN A O 1
ATOM 803 N N . ILE A 1 99 ? -8.123 -7.932 -3.746 1.00 97.31 99 ILE A N 1
ATOM 804 C CA . ILE A 1 99 ? -9.229 -7.020 -3.406 1.00 97.31 99 ILE A CA 1
ATOM 805 C C . ILE A 1 99 ? -9.856 -7.317 -2.038 1.00 97.31 99 ILE A C 1
ATOM 807 O O . ILE A 1 99 ? -10.371 -6.421 -1.370 1.00 97.31 99 ILE A O 1
ATOM 811 N N . TYR A 1 100 ? -9.798 -8.574 -1.596 1.00 97.50 100 TYR A N 1
ATOM 812 C CA . TYR A 1 100 ? -10.314 -9.014 -0.303 1.00 97.50 100 TYR A CA 1
ATOM 813 C C . TYR A 1 100 ? -9.616 -8.324 0.882 1.00 97.50 100 TYR A C 1
ATOM 815 O O . TYR A 1 100 ? -10.266 -8.085 1.896 1.00 97.50 100 TYR A O 1
ATOM 823 N N . ILE A 1 101 ? -8.334 -7.950 0.747 1.00 97.38 101 ILE A N 1
ATOM 824 C CA . ILE A 1 101 ? -7.591 -7.210 1.780 1.00 97.38 101 ILE A CA 1
ATOM 825 C C . ILE A 1 101 ? -8.236 -5.839 1.986 1.00 97.38 101 ILE A C 1
ATOM 827 O O . ILE A 1 101 ? -8.528 -5.458 3.113 1.00 97.38 101 ILE A O 1
ATOM 831 N N . VAL A 1 102 ? -8.504 -5.117 0.896 1.00 97.00 102 VAL A N 1
ATOM 832 C CA . VAL A 1 102 ? -9.114 -3.781 0.964 1.00 97.00 102 VAL A CA 1
ATOM 833 C C . VAL A 1 102 ? -10.582 -3.861 1.378 1.00 97.00 102 VAL A C 1
ATOM 835 O O . VAL A 1 102 ? -11.033 -3.039 2.167 1.00 97.00 102 VAL A O 1
ATOM 838 N N . LYS A 1 103 ? -11.323 -4.883 0.931 1.00 97.50 103 LYS A N 1
ATOM 839 C CA . LYS A 1 103 ? -12.701 -5.113 1.391 1.00 97.50 103 LYS A CA 1
ATOM 840 C C . LYS A 1 103 ? -12.779 -5.325 2.904 1.00 97.50 103 LYS A C 1
ATOM 842 O O . LYS A 1 103 ? -13.659 -4.749 3.532 1.00 97.50 103 LYS A O 1
ATOM 847 N N . ALA A 1 104 ? -11.854 -6.080 3.497 1.00 96.56 104 ALA A N 1
ATOM 848 C CA . ALA A 1 104 ? -11.821 -6.284 4.948 1.00 96.56 104 ALA A CA 1
ATOM 849 C C . ALA A 1 104 ? -11.615 -4.972 5.733 1.00 96.56 104 ALA A C 1
ATOM 851 O O . ALA A 1 104 ? -12.099 -4.840 6.852 1.00 96.56 104 ALA A O 1
ATOM 852 N N . LEU A 1 105 ? -10.956 -3.973 5.134 1.00 96.94 105 LEU A N 1
ATOM 853 C CA . LEU A 1 105 ? -10.741 -2.666 5.762 1.00 96.94 105 LEU A CA 1
ATOM 854 C C . LEU A 1 105 ? -12.003 -1.795 5.834 1.00 96.94 105 LEU A C 1
ATOM 856 O O . LEU A 1 105 ? -11.989 -0.786 6.529 1.00 96.94 105 LEU A O 1
ATOM 860 N N . THR A 1 106 ? -13.102 -2.179 5.178 1.00 95.88 106 THR A N 1
ATOM 861 C CA . THR A 1 106 ? -14.388 -1.464 5.306 1.00 95.88 106 THR A CA 1
ATOM 862 C C . THR A 1 106 ? -15.008 -1.589 6.700 1.00 95.88 106 THR A C 1
ATOM 864 O O . THR A 1 106 ? -15.801 -0.739 7.096 1.00 95.88 106 THR A O 1
ATOM 867 N N . GLU A 1 107 ? -14.613 -2.613 7.459 1.00 94.38 107 GLU A N 1
ATOM 868 C CA . GLU A 1 107 ? -15.045 -2.847 8.840 1.00 94.38 107 GLU A CA 1
ATOM 869 C C . GLU A 1 107 ? -13.950 -2.508 9.866 1.00 94.38 107 GLU A C 1
ATOM 871 O O . GLU A 1 107 ? -14.159 -2.659 11.071 1.00 94.38 107 GLU A O 1
ATOM 876 N N . TYR A 1 108 ? -12.776 -2.055 9.410 1.00 95.31 108 TYR A N 1
ATOM 877 C CA . TYR A 1 108 ? -11.658 -1.721 10.288 1.00 95.31 108 TYR A CA 1
ATOM 878 C C . TYR A 1 108 ? -11.996 -0.519 11.175 1.00 95.31 108 TYR A C 1
ATOM 880 O O . TYR A 1 108 ? -12.540 0.480 10.708 1.00 95.31 108 TYR A O 1
ATOM 888 N N . ARG A 1 109 ? -11.644 -0.621 12.460 1.00 94.31 109 ARG A N 1
ATOM 889 C CA . ARG A 1 109 ? -11.756 0.455 13.451 1.00 94.31 109 ARG A CA 1
ATOM 890 C C . ARG A 1 109 ? -10.518 0.468 14.329 1.00 94.31 109 ARG A C 1
ATOM 892 O O . ARG A 1 109 ? -10.020 -0.600 14.697 1.00 94.31 109 ARG A O 1
ATOM 899 N N . PHE A 1 110 ? -10.060 1.655 14.711 1.00 95.50 110 PHE A N 1
ATOM 900 C CA . PHE A 1 110 ? -8.922 1.809 15.607 1.00 95.50 110 PHE A CA 1
ATOM 901 C C . PHE A 1 110 ? -9.206 2.886 16.651 1.00 95.50 110 PHE A C 1
ATOM 903 O O . PHE A 1 110 ? -9.158 4.077 16.366 1.00 95.50 110 PHE A O 1
ATOM 910 N N . ILE A 1 111 ? -9.453 2.449 17.886 1.00 94.56 111 ILE A N 1
ATOM 911 C CA . ILE A 1 111 ? -9.702 3.343 19.018 1.00 94.56 111 ILE A CA 1
ATOM 912 C C . ILE A 1 111 ? -8.399 3.508 19.804 1.00 94.56 111 ILE A C 1
ATOM 914 O O . ILE A 1 111 ? -7.838 2.540 20.324 1.00 94.56 111 ILE A O 1
ATOM 918 N N . GLU A 1 112 ? -7.908 4.740 19.889 1.00 90.88 112 GLU A N 1
ATOM 919 C CA . GLU A 1 112 ? -6.746 5.093 20.699 1.00 90.88 112 GLU A CA 1
ATOM 920 C C . GLU A 1 112 ? -7.067 5.044 22.204 1.00 90.88 112 GLU A C 1
ATOM 922 O O . GLU A 1 112 ? -8.217 4.987 22.638 1.00 90.88 112 GLU A O 1
ATOM 927 N N . LYS A 1 113 ? -6.026 5.038 23.046 1.00 90.38 113 LYS A N 1
ATOM 928 C CA . LYS A 1 113 ? -6.183 4.902 24.508 1.00 90.38 113 LYS A CA 1
ATOM 929 C C . LYS A 1 113 ? -6.973 6.043 25.154 1.00 90.38 113 LYS A C 1
ATOM 931 O O . LYS A 1 113 ? -7.504 5.861 26.243 1.00 90.38 113 LYS A O 1
ATOM 936 N N . ASP A 1 114 ? -7.002 7.206 24.515 1.00 93.38 114 ASP A N 1
ATOM 937 C CA . ASP A 1 114 ? -7.781 8.373 24.929 1.00 93.38 114 ASP A CA 1
ATOM 938 C C . ASP A 1 114 ? -9.250 8.308 24.464 1.00 93.38 114 ASP A C 1
ATOM 940 O O . ASP A 1 114 ? -10.023 9.220 24.747 1.00 93.38 114 ASP A O 1
ATOM 944 N N . GLY A 1 115 ? -9.648 7.222 23.790 1.00 91.19 115 GLY A N 1
ATOM 945 C CA . GLY A 1 115 ? -11.004 6.987 23.302 1.00 91.19 115 GLY A CA 1
ATOM 946 C C . GLY A 1 115 ? -11.280 7.566 21.916 1.00 91.19 115 GLY A C 1
ATOM 947 O O . GLY A 1 115 ? -12.411 7.460 21.442 1.00 91.19 115 GLY A O 1
ATOM 948 N N . LYS A 1 116 ? -10.285 8.167 21.251 1.00 93.44 116 LYS A N 1
ATOM 949 C CA . LYS A 1 116 ? -10.456 8.698 19.899 1.00 93.44 116 LYS A CA 1
ATOM 950 C C . LYS A 1 116 ? -10.475 7.573 18.859 1.00 93.44 116 LYS A C 1
ATOM 952 O O . LYS A 1 116 ? -9.532 6.790 18.786 1.00 93.44 116 LYS A O 1
ATOM 957 N N . ASP A 1 117 ? -11.520 7.537 18.035 1.00 93.00 117 ASP A N 1
ATOM 958 C CA . ASP A 1 117 ? -11.587 6.699 16.829 1.00 93.00 117 ASP A CA 1
ATOM 959 C C . ASP A 1 117 ? -10.809 7.377 15.686 1.00 93.00 117 ASP A C 1
ATOM 961 O O . ASP A 1 117 ? -10.949 8.592 15.483 1.00 93.00 117 ASP A O 1
ATOM 965 N N . GLN A 1 118 ? -9.944 6.624 15.00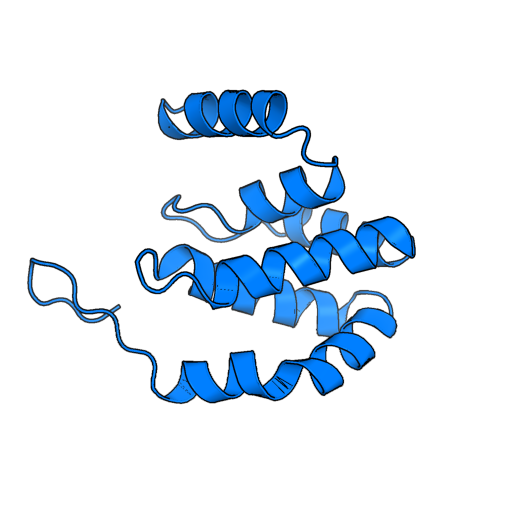6 1.00 91.06 118 GLN A N 1
ATOM 966 C CA . GLN A 1 118 ? -9.009 7.114 13.980 1.00 91.06 118 GLN A CA 1
ATOM 967 C C . GLN A 1 118 ? -9.349 6.593 12.586 1.00 91.06 118 GLN A C 1
ATOM 969 O O . GLN A 1 118 ? -9.670 5.391 12.459 1.00 91.06 118 GLN A O 1
#

Foldseek 3Di:
DDPQVVVLVVVCVVVVQDPLLSLLCVQQDLDPDHRDPVSLVVNQVLCVDVVSVVSNVVSLLVQLPCLPRVSSNVNSVVSLVSSVVRHDCVSVVVCVVVVVSVVVCVPRWDADPVRDID

Organism: NCBI:txid8208

Solvent-accessible surface area (backbone atoms only — not comparable to full-atom values): 6649 Å² total; per-residue (Å²): 136,56,75,68,56,55,55,48,53,52,50,38,64,78,65,67,56,50,73,46,40,46,52,48,53,60,39,29,32,81,61,98,66,73,54,49,73,65,56,50,49,56,53,22,63,41,31,70,38,71,66,43,30,54,41,36,51,53,48,40,58,54,31,59,66,37,85,90,40,63,50,20,28,55,30,30,50,55,48,50,56,50,31,64,74,69,31,36,70,64,51,51,53,53,44,65,78,47,42,66,61,62,58,57,53,76,75,63,81,47,71,45,96,91,68,50,74,106

Nearest PDB structures (foldseek):
  1h0a-assembly1_A  TM=9.712E-01  e=5.244E-12  Rattus norvegicus
  5lp0-assembly4_D  TM=9.736E-01  e=1.517E-09  Danio rerio
  7b2l-assembly1_A  TM=9.650E-01  e=4.974E-09  Saccharomyces cerevisiae S288C
  2qy7-assembly3_C  TM=9.650E-01  e=4.465E-09  Homo sapiens
  5wf9-assembly1_A  TM=8.125E-01  e=3.876E-02  Homo sapiens

pLDDT: mean 94.37, std 7.17, range [54.0, 98.81]

Mean predicted aligned error: 3.9 Å

Sequence (118 aa):
MTSSMLRRQLKNLVQNYSEAEVKVREATSNDPWGPSSTQMADLSDLTYNVVACNEIMTMLWRRLKDDKNWRHIHKSLTLLEYLLKTGDDRVLLQMKDNIYIVKALTEYRFIEKDGKDQ